Protein AF-A0A377XRU1-F1 (afdb_monomer)

Solvent-accessible surface area (backbone atoms only — not comparable to full-atom values): 6058 Å² total; per-residue (Å²): 130,75,81,72,39,65,58,54,27,29,24,68,75,90,71,64,63,69,61,19,54,52,42,33,75,70,53,93,74,24,60,25,24,34,46,62,46,53,54,96,89,41,62,27,15,37,59,73,43,39,66,50,32,49,55,10,18,58,76,57,74,43,86,55,47,76,38,72,55,58,70,71,58,50,56,57,55,72,73,46,54,71,70,56,49,30,52,50,60,70,74,60,56,73,77,42,73,61,20,33,67,87,80,67,52,105

Secondary structure (DSSP, 8-state):
--S--SEEEES-----HHHHHHHHHH-S--EEEEEEEEETTEEEEEEEE-HHHHHHHHHHT---EEEEPPHHHHHHHTTS-HHHHHHHHHH--SSSS-EETTT---

Sequence (106 aa):
MSIIKGQLISSQRYLNMSIVNERATRFKRFIVNVHPVVLRGVQYTILMDGHHNYAAAKLAGVEPDYRPVAKKLMKIIGGMSEREQEALFINNVTDSDYYYVETGEA

Radius of gyration: 14.04 Å; Cα contacts (8 Å, |Δi|>4): 168; chains: 1; bounding box: 35×25×35 Å

Mean predicted aligned error: 2.74 Å

InterPro domains:
  IPR036086 ParB/Sulfiredoxin superfamily [SSF110849] (7-63)

Structure (mmCIF, N/CA/C/O backbone):
data_AF-A0A377XRU1-F1
#
_entry.id   AF-A0A377XRU1-F1
#
loop_
_atom_site.group_PDB
_atom_site.id
_atom_site.type_symbol
_atom_site.label_atom_id
_atom_site.label_alt_id
_atom_site.label_comp_id
_atom_site.label_asym_id
_atom_site.label_entity_id
_atom_site.label_seq_id
_atom_site.pdbx_PDB_ins_code
_atom_site.Cartn_x
_atom_site.Cartn_y
_atom_site.Cartn_z
_atom_site.occupancy
_atom_site.B_iso_or_equiv
_atom_site.auth_seq_id
_atom_site.auth_comp_id
_atom_site.auth_asym_id
_atom_site.auth_atom_id
_atom_site.pdbx_PDB_model_num
ATOM 1 N N . MET A 1 1 ? 2.309 -11.897 15.060 1.00 51.78 1 MET A N 1
ATOM 2 C CA . MET A 1 1 ? 1.043 -11.337 14.534 1.00 51.78 1 MET A CA 1
ATOM 3 C C . MET A 1 1 ? 1.333 -10.743 13.170 1.00 51.78 1 MET A C 1
ATOM 5 O O . MET A 1 1 ? 2.299 -9.998 13.062 1.00 51.78 1 MET A O 1
ATOM 9 N N . SER A 1 2 ? 0.572 -11.126 12.143 1.00 75.31 2 SER A N 1
ATOM 10 C CA . SER A 1 2 ? 0.722 -10.557 10.797 1.00 75.31 2 SER A CA 1
ATOM 11 C C . SER A 1 2 ? 0.396 -9.060 10.821 1.00 75.31 2 SER A C 1
ATOM 13 O O . SER A 1 2 ? -0.565 -8.654 11.477 1.00 75.31 2 SER A O 1
ATOM 15 N N . ILE A 1 3 ? 1.205 -8.246 10.138 1.00 90.62 3 ILE A N 1
ATOM 16 C CA . ILE A 1 3 ? 0.932 -6.814 9.930 1.00 90.62 3 ILE A CA 1
ATOM 17 C C . ILE A 1 3 ? -0.255 -6.623 8.975 1.00 90.62 3 ILE A C 1
ATOM 19 O O . ILE A 1 3 ? -0.968 -5.631 9.091 1.00 90.62 3 ILE A O 1
ATOM 23 N N . ILE A 1 4 ? -0.486 -7.577 8.069 1.00 95.31 4 ILE A N 1
ATOM 24 C CA . ILE A 1 4 ? -1.646 -7.589 7.179 1.00 95.31 4 ILE A CA 1
ATOM 25 C C . ILE A 1 4 ? -2.858 -8.130 7.937 1.00 95.31 4 ILE A C 1
ATOM 27 O O . ILE A 1 4 ? -2.823 -9.238 8.480 1.00 95.31 4 ILE A O 1
ATOM 31 N N . LYS A 1 5 ? -3.934 -7.344 7.949 1.00 96.06 5 LYS A N 1
ATOM 32 C CA . LYS A 1 5 ? -5.259 -7.697 8.464 1.00 96.06 5 LYS A CA 1
ATOM 33 C C . LYS A 1 5 ? -6.317 -7.451 7.386 1.00 96.06 5 LYS A C 1
ATOM 35 O O . LYS A 1 5 ? -6.454 -6.328 6.910 1.00 96.06 5 LYS A O 1
ATOM 40 N N . GLY A 1 6 ? -7.093 -8.476 7.046 1.00 95.94 6 GLY A N 1
ATOM 41 C CA . GLY A 1 6 ? -8.081 -8.382 5.968 1.00 95.94 6 GLY A CA 1
ATOM 42 C C . GLY A 1 6 ? -7.444 -8.269 4.579 1.00 95.94 6 GLY A C 1
ATOM 43 O O . GLY A 1 6 ? -6.259 -8.556 4.408 1.00 95.94 6 GLY A O 1
ATOM 44 N N . GLN A 1 7 ? -8.246 -7.874 3.590 1.00 96.88 7 GLN A N 1
ATOM 45 C CA . GLN A 1 7 ? -7.803 -7.724 2.200 1.00 96.88 7 GLN A CA 1
ATOM 46 C C . GLN A 1 7 ? -6.912 -6.483 2.023 1.00 96.88 7 GLN A C 1
ATOM 48 O O . GLN A 1 7 ? -7.123 -5.461 2.684 1.00 96.88 7 GLN A O 1
ATOM 53 N N . LEU A 1 8 ? -5.927 -6.576 1.124 1.00 97.69 8 LEU A N 1
ATOM 54 C CA . LEU A 1 8 ? -5.033 -5.469 0.783 1.00 97.69 8 LEU A CA 1
ATOM 55 C C . LEU A 1 8 ? -5.713 -4.540 -0.230 1.00 97.69 8 LEU A C 1
ATOM 57 O O . LEU A 1 8 ? -6.109 -4.981 -1.310 1.00 97.69 8 LEU A O 1
ATOM 61 N N . ILE A 1 9 ? -5.820 -3.258 0.109 1.00 98.38 9 ILE A N 1
ATOM 62 C CA . ILE A 1 9 ? -6.448 -2.225 -0.723 1.00 98.38 9 ILE A CA 1
ATOM 63 C C . ILE A 1 9 ? -5.491 -1.059 -0.984 1.00 98.38 9 ILE A C 1
ATOM 65 O O . ILE A 1 9 ? -4.560 -0.819 -0.217 1.00 98.38 9 ILE A O 1
ATOM 69 N N . SER A 1 10 ? -5.709 -0.318 -2.064 1.00 98.19 10 SER A N 1
ATOM 70 C CA . SER A 1 10 ? -4.960 0.900 -2.394 1.00 98.19 10 SER A CA 1
ATOM 71 C C . SER A 1 10 ? -5.889 1.907 -3.055 1.00 98.19 10 SER A C 1
ATOM 73 O O . SER A 1 10 ? -6.864 1.514 -3.678 1.00 98.19 10 SER A O 1
ATOM 75 N N . SER A 1 11 ? -5.572 3.191 -2.929 1.00 98.00 11 SER A N 1
ATOM 76 C CA . SER A 1 11 ? -6.213 4.293 -3.661 1.00 98.00 11 SER A CA 1
ATOM 77 C C . SER A 1 11 ? -5.243 4.987 -4.628 1.00 98.00 11 SER A C 1
ATOM 79 O O . SER A 1 11 ? -5.497 6.099 -5.088 1.00 98.00 11 SER A O 1
ATOM 81 N N . GLN A 1 12 ? -4.093 4.352 -4.896 1.00 97.31 12 GLN A N 1
ATOM 82 C CA . GLN A 1 12 ? -3.123 4.764 -5.911 1.00 97.31 12 GLN A CA 1
ATOM 83 C C . GLN A 1 12 ? -3.017 3.690 -7.001 1.00 97.31 12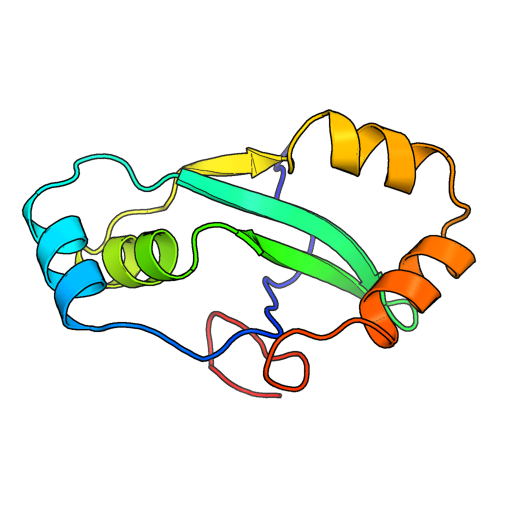 GLN A C 1
ATOM 85 O O . GLN A 1 12 ? -2.699 2.534 -6.695 1.00 97.31 12 GLN A O 1
ATOM 90 N N . ARG A 1 13 ? -3.230 4.067 -8.262 1.00 95.75 13 ARG A N 1
ATOM 91 C CA . ARG A 1 13 ? -3.090 3.220 -9.458 1.00 95.75 13 ARG A CA 1
ATOM 92 C C . ARG A 1 13 ? -1.870 3.568 -10.293 1.00 95.75 13 ARG A C 1
ATOM 94 O O . ARG A 1 13 ? -1.371 2.703 -11.011 1.00 95.75 13 ARG A O 1
ATOM 101 N N . TYR A 1 14 ? -1.377 4.801 -10.219 1.00 96.50 14 TYR A N 1
ATOM 102 C CA . TYR A 1 14 ? -0.234 5.207 -11.021 1.00 96.50 14 TYR A CA 1
ATOM 103 C C . TYR A 1 14 ? 1.013 4.361 -10.714 1.00 96.50 14 TYR A C 1
ATOM 105 O O . TYR A 1 14 ? 1.475 4.258 -9.571 1.00 96.50 14 TYR A O 1
ATOM 113 N N . LEU A 1 15 ? 1.602 3.806 -11.776 1.00 97.44 15 LEU A N 1
ATOM 114 C CA . LEU A 1 15 ? 2.855 3.061 -11.760 1.00 97.44 15 LEU A CA 1
ATOM 115 C C . LEU A 1 15 ? 3.747 3.529 -12.912 1.00 97.44 15 LEU A C 1
ATOM 117 O O . LEU A 1 15 ? 3.334 3.556 -14.068 1.00 97.44 15 LEU A O 1
ATOM 121 N N . ASN A 1 16 ? 5.009 3.839 -12.608 1.00 98.12 16 ASN A N 1
ATOM 122 C CA . ASN A 1 16 ? 6.022 4.023 -13.635 1.00 98.12 16 ASN A CA 1
ATOM 123 C C . ASN A 1 16 ? 6.642 2.655 -13.931 1.00 98.12 16 ASN A C 1
ATOM 125 O O . ASN A 1 16 ? 7.446 2.144 -13.145 1.00 98.12 16 ASN A O 1
ATOM 129 N N . MET A 1 17 ? 6.271 2.073 -15.069 1.00 97.94 17 MET A N 1
ATOM 130 C CA . MET A 1 17 ? 6.695 0.719 -15.420 1.00 97.94 17 MET A CA 1
ATOM 131 C C . MET A 1 17 ? 8.200 0.588 -15.662 1.00 97.94 17 MET A C 1
ATOM 133 O O . MET A 1 17 ? 8.749 -0.484 -15.429 1.00 97.94 17 MET A O 1
ATOM 137 N N . SER A 1 18 ? 8.900 1.667 -16.031 1.00 98.19 18 SER A N 1
ATOM 138 C CA . SER A 1 18 ? 10.365 1.641 -16.126 1.00 98.19 18 SER A CA 1
ATOM 139 C C . SER A 1 18 ? 11.004 1.382 -14.759 1.00 98.19 18 SER A C 1
ATOM 141 O O . SER A 1 18 ? 11.878 0.528 -14.642 1.00 98.19 18 SER A O 1
ATOM 143 N N . ILE A 1 19 ? 10.532 2.072 -13.712 1.00 98.19 19 ILE A N 1
ATOM 144 C CA . ILE A 1 19 ? 11.019 1.885 -12.334 1.00 98.19 19 ILE A CA 1
ATOM 145 C C . ILE A 1 19 ? 10.660 0.485 -11.829 1.00 98.19 19 ILE A C 1
ATOM 147 O O . ILE A 1 19 ? 11.476 -0.180 -11.198 1.00 98.19 19 ILE A O 1
ATOM 151 N N . VAL A 1 20 ? 9.437 0.031 -12.104 1.00 98.50 20 VAL A N 1
ATOM 152 C CA . VAL A 1 20 ? 8.960 -1.295 -11.694 1.00 98.50 20 VAL A CA 1
ATOM 153 C C . VAL A 1 20 ? 9.831 -2.402 -12.301 1.00 98.50 20 VAL A C 1
ATOM 155 O O . VAL A 1 20 ? 10.338 -3.246 -11.563 1.00 98.50 20 VAL A O 1
ATOM 158 N N . ASN A 1 21 ? 10.073 -2.360 -13.614 1.00 98.38 21 ASN A N 1
ATOM 159 C CA . ASN A 1 21 ? 10.895 -3.349 -14.316 1.00 98.38 21 ASN A CA 1
ATOM 160 C C . ASN A 1 21 ? 12.357 -3.330 -13.841 1.00 98.38 21 ASN A C 1
ATOM 162 O O . ASN A 1 21 ? 12.968 -4.381 -13.633 1.00 98.38 21 ASN A O 1
ATOM 166 N N . GLU A 1 22 ? 12.922 -2.140 -13.614 1.00 98.06 22 GLU A N 1
ATOM 167 C CA . GLU A 1 22 ? 14.271 -2.005 -13.061 1.00 98.06 22 GLU A CA 1
ATOM 168 C C . GLU A 1 22 ? 14.373 -2.648 -11.668 1.00 98.06 22 GLU A C 1
ATOM 170 O O . GLU A 1 22 ? 15.307 -3.397 -11.381 1.00 98.06 22 GLU A O 1
ATOM 175 N N . ARG A 1 23 ? 13.401 -2.399 -10.787 1.00 98.12 23 ARG A N 1
ATOM 176 C CA . ARG A 1 23 ? 13.413 -2.963 -9.433 1.00 98.12 23 ARG A CA 1
ATOM 177 C C . ARG A 1 23 ? 13.202 -4.471 -9.439 1.00 98.12 23 ARG A C 1
ATOM 179 O O . ARG A 1 23 ? 13.907 -5.159 -8.708 1.00 98.12 23 ARG A O 1
ATOM 186 N N . ALA A 1 24 ? 12.293 -4.982 -10.269 1.00 97.94 24 ALA A N 1
ATOM 187 C CA . ALA A 1 24 ? 12.007 -6.414 -10.372 1.00 97.94 24 ALA A CA 1
ATOM 188 C C . ALA A 1 24 ? 13.252 -7.226 -10.765 1.00 97.94 24 ALA A C 1
ATOM 190 O O . ALA A 1 24 ? 13.437 -8.345 -10.300 1.00 97.94 24 ALA A O 1
ATOM 191 N N . THR A 1 25 ? 14.132 -6.644 -11.585 1.00 96.94 25 THR A N 1
ATOM 192 C CA . THR A 1 25 ? 15.369 -7.296 -12.040 1.00 96.94 25 THR A CA 1
ATOM 193 C C . THR A 1 25 ? 16.541 -7.120 -11.074 1.00 96.94 25 THR A C 1
ATOM 195 O O . THR A 1 25 ? 17.386 -8.007 -10.964 1.00 96.94 25 THR A O 1
ATOM 198 N N . ARG A 1 26 ? 16.627 -5.982 -10.373 1.00 96.44 26 ARG A N 1
ATOM 199 C CA . ARG A 1 26 ? 17.797 -5.637 -9.547 1.00 96.44 26 ARG A CA 1
ATOM 200 C C . ARG A 1 26 ? 17.637 -5.959 -8.066 1.00 96.44 26 ARG A C 1
ATOM 202 O O . ARG A 1 26 ? 18.637 -6.199 -7.387 1.00 96.44 26 ARG A O 1
ATOM 209 N N . PHE A 1 27 ? 16.426 -5.865 -7.522 1.00 96.44 27 PHE A N 1
ATOM 210 C CA . PHE A 1 27 ? 16.213 -5.930 -6.078 1.00 96.44 27 PHE A CA 1
ATOM 211 C C . PHE A 1 27 ? 15.951 -7.365 -5.628 1.00 96.44 27 PHE A C 1
ATOM 213 O O . PHE A 1 27 ? 15.287 -8.141 -6.301 1.00 96.44 27 PHE A O 1
ATOM 220 N N . LYS A 1 28 ? 16.466 -7.706 -4.444 1.00 93.81 28 LYS A N 1
ATOM 221 C CA . LYS A 1 28 ? 16.215 -9.001 -3.785 1.00 93.81 28 LYS A CA 1
ATOM 222 C C . LYS A 1 28 ? 15.128 -8.929 -2.712 1.00 93.81 28 LYS A C 1
ATOM 224 O O . LYS A 1 28 ? 14.699 -9.958 -2.209 1.00 93.81 28 LYS A O 1
ATOM 229 N N . ARG A 1 29 ? 14.755 -7.715 -2.296 1.00 96.50 29 ARG A N 1
ATOM 230 C CA . ARG A 1 29 ? 13.764 -7.442 -1.250 1.00 96.50 29 ARG A CA 1
ATOM 231 C C . ARG A 1 29 ? 12.929 -6.239 -1.656 1.00 96.50 29 ARG A C 1
ATOM 233 O O . ARG A 1 29 ? 13.480 -5.234 -2.107 1.00 96.50 29 ARG A O 1
ATOM 240 N N . PHE A 1 30 ? 11.624 -6.332 -1.441 1.00 98.12 30 PHE A N 1
ATOM 241 C CA . PHE A 1 30 ? 10.651 -5.322 -1.842 1.00 98.12 30 PHE A CA 1
ATOM 242 C C . PHE A 1 30 ? 9.901 -4.840 -0.611 1.00 98.12 30 PHE A C 1
ATOM 244 O O . PHE A 1 30 ? 8.974 -5.490 -0.144 1.00 98.12 30 PHE A O 1
ATOM 251 N N . ILE A 1 31 ? 10.334 -3.716 -0.047 1.00 97.50 31 ILE A N 1
ATOM 252 C CA . ILE A 1 31 ? 9.705 -3.169 1.157 1.00 97.50 31 ILE A CA 1
ATOM 253 C C . ILE A 1 31 ? 8.448 -2.406 0.754 1.00 97.50 31 ILE A C 1
ATOM 255 O O . ILE A 1 31 ? 8.514 -1.525 -0.110 1.00 97.50 31 ILE A O 1
ATOM 259 N N . VAL A 1 32 ? 7.338 -2.739 1.408 1.00 97.88 32 VAL A N 1
ATOM 260 C CA . VAL A 1 32 ? 6.026 -2.122 1.204 1.00 97.88 32 VAL A CA 1
ATOM 261 C C . VAL A 1 32 ? 5.478 -1.710 2.563 1.00 97.88 32 VAL A C 1
ATOM 263 O O . VAL A 1 32 ? 5.451 -2.518 3.495 1.00 97.88 32 VAL A O 1
ATOM 266 N N . ASN A 1 33 ? 5.051 -0.456 2.693 1.00 97.88 33 ASN A N 1
ATOM 267 C CA . ASN A 1 33 ? 4.504 0.035 3.949 1.00 97.88 33 ASN A CA 1
ATOM 268 C C . ASN A 1 33 ? 2.984 -0.053 3.915 1.00 97.88 33 ASN A C 1
ATOM 270 O O . ASN A 1 33 ? 2.339 0.361 2.953 1.00 97.88 33 ASN A O 1
ATOM 274 N N . VAL A 1 34 ? 2.414 -0.558 4.997 1.00 98.00 34 VAL A N 1
ATOM 275 C CA . VAL A 1 34 ? 0.991 -0.859 5.089 1.00 98.00 34 VAL A CA 1
ATOM 276 C C . VAL A 1 34 ? 0.408 -0.399 6.417 1.00 98.00 34 VAL A C 1
ATOM 278 O O . VAL A 1 34 ? 1.123 -0.233 7.415 1.00 98.00 34 VAL A O 1
ATOM 281 N N . HIS A 1 35 ? -0.905 -0.196 6.432 1.00 96.94 35 HIS A N 1
ATOM 282 C CA . HIS A 1 35 ? -1.637 0.171 7.634 1.00 96.94 35 HIS A CA 1
ATOM 283 C C . HIS A 1 35 ? -2.999 -0.538 7.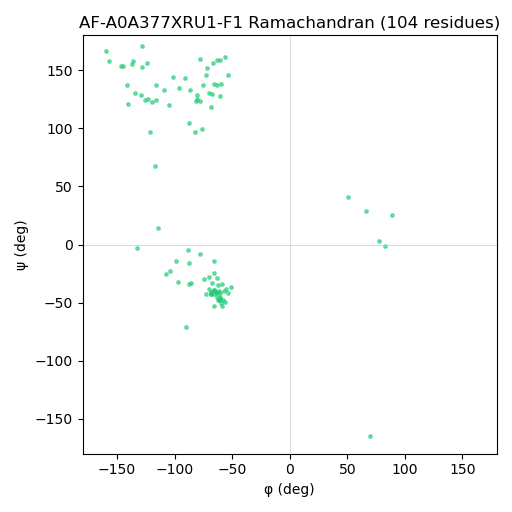706 1.00 96.94 35 HIS A C 1
ATOM 285 O O . HIS A 1 35 ? -3.815 -0.366 6.800 1.00 96.94 35 HIS A O 1
ATOM 291 N N . PRO A 1 36 ? -3.266 -1.336 8.757 1.00 96.75 36 PRO A N 1
ATOM 292 C CA . PRO A 1 36 ? -4.591 -1.897 9.005 1.00 96.75 36 PRO A CA 1
ATOM 293 C C . PRO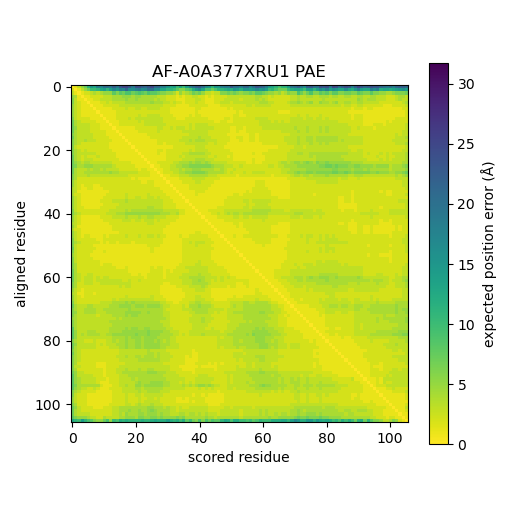 A 1 36 ? -5.615 -0.815 9.334 1.00 96.75 36 PRO A C 1
ATOM 295 O O . PRO A 1 36 ? -5.331 0.060 10.144 1.00 96.75 36 PRO A O 1
ATOM 298 N N . VAL A 1 37 ? -6.818 -0.923 8.778 1.00 96.25 37 VAL A N 1
ATOM 299 C CA . VAL A 1 37 ? -7.915 0.027 9.003 1.00 96.25 37 VAL A CA 1
ATOM 300 C C . VAL A 1 37 ? -9.263 -0.694 8.978 1.00 96.25 37 VAL A C 1
ATOM 302 O O . VAL A 1 37 ? -9.404 -1.727 8.322 1.00 96.25 37 VAL A O 1
ATOM 305 N N . VAL A 1 38 ? -10.260 -0.149 9.670 1.00 96.94 38 VAL A N 1
ATOM 306 C CA . VAL A 1 38 ? -11.661 -0.552 9.508 1.00 96.94 38 VAL A CA 1
ATOM 307 C C . VAL A 1 38 ? -12.378 0.533 8.713 1.00 96.94 38 VAL A C 1
ATOM 309 O O . VAL A 1 38 ? -12.406 1.684 9.135 1.00 96.94 38 VAL A O 1
ATOM 312 N N . LEU A 1 39 ? -12.932 0.170 7.555 1.00 96.50 39 LEU A N 1
ATOM 313 C CA . LEU A 1 39 ? -13.712 1.064 6.699 1.00 96.50 39 LEU A CA 1
ATOM 314 C C . LEU A 1 39 ? -15.116 0.489 6.548 1.00 96.50 39 LEU A C 1
ATOM 316 O O . LEU A 1 39 ? -15.283 -0.649 6.110 1.00 96.50 39 LEU A O 1
ATOM 320 N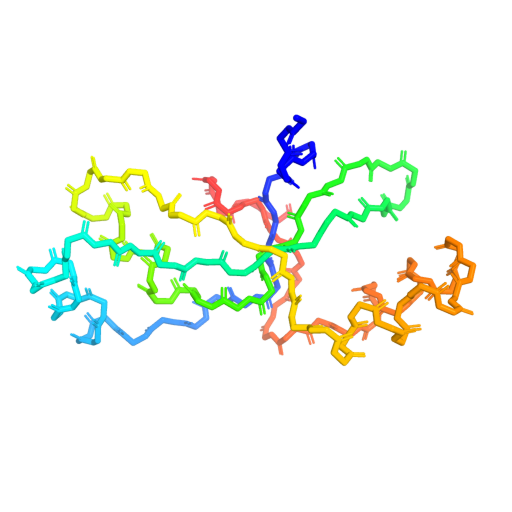 N . ARG A 1 40 ? -16.127 1.270 6.920 1.00 95.31 40 ARG A N 1
ATOM 321 C CA . ARG A 1 40 ? -17.550 0.913 6.920 1.00 95.31 40 ARG A CA 1
ATOM 322 C C . ARG A 1 40 ? -17.819 -0.413 7.638 1.00 95.31 40 ARG A C 1
ATOM 324 O O . ARG A 1 40 ? -18.590 -1.243 7.167 1.00 95.31 40 ARG A O 1
ATOM 331 N N . GLY A 1 41 ? -17.139 -0.624 8.767 1.00 95.88 41 GLY A N 1
ATOM 332 C CA . GLY A 1 41 ? -17.236 -1.845 9.574 1.00 95.88 41 GLY A CA 1
ATOM 333 C C . GLY A 1 41 ? -16.470 -3.060 9.033 1.00 95.88 41 GLY A C 1
ATOM 334 O O . GLY A 1 41 ? -16.536 -4.125 9.641 1.00 95.88 41 GLY A O 1
ATOM 335 N N . VAL A 1 42 ? -15.724 -2.928 7.931 1.00 96.94 42 VAL A N 1
ATOM 336 C CA . VAL A 1 42 ? -14.945 -4.024 7.336 1.00 96.94 42 VAL A CA 1
ATOM 337 C C . VAL A 1 42 ? -13.446 -3.800 7.541 1.00 96.94 42 VAL A C 1
ATOM 339 O O . VAL A 1 42 ? -12.929 -2.708 7.312 1.00 96.94 42 VAL A O 1
ATOM 342 N N . GLN A 1 43 ? -12.737 -4.843 7.981 1.00 97.56 43 GLN A N 1
ATOM 343 C CA . GLN A 1 43 ? -11.287 -4.812 8.187 1.00 97.56 43 GLN A CA 1
ATOM 344 C C . GLN A 1 43 ? -10.538 -4.947 6.856 1.00 97.56 43 GLN A C 1
ATOM 346 O O . GLN A 1 43 ? -10.647 -5.964 6.169 1.00 97.56 43 GLN A O 1
ATOM 351 N 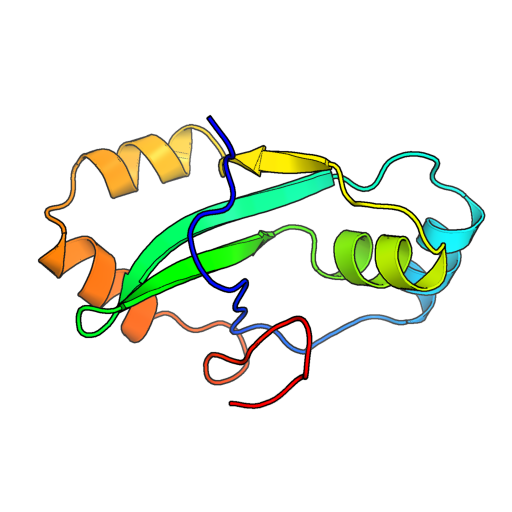N . TYR A 1 44 ? -9.682 -3.969 6.575 1.00 97.94 44 TYR A N 1
ATOM 352 C CA . TYR A 1 44 ? -8.755 -3.954 5.447 1.00 97.94 44 TYR A CA 1
ATOM 353 C C . TYR A 1 44 ? -7.331 -3.647 5.901 1.00 97.94 44 TYR A C 1
ATOM 355 O O . TYR A 1 44 ? -7.084 -3.247 7.043 1.00 97.94 44 TYR A O 1
ATOM 363 N N . THR A 1 45 ? -6.386 -3.791 4.980 1.00 98.12 45 THR A N 1
ATOM 364 C CA . THR A 1 45 ? -5.052 -3.210 5.094 1.00 98.12 45 THR A CA 1
ATOM 365 C C . THR A 1 45 ? -4.798 -2.325 3.890 1.00 98.12 45 THR A C 1
ATOM 367 O O . THR A 1 45 ? -4.917 -2.785 2.762 1.00 98.12 45 THR A O 1
ATOM 370 N N . ILE A 1 46 ? -4.437 -1.064 4.112 1.00 98.00 46 ILE A N 1
ATOM 371 C CA . ILE A 1 46 ? -4.098 -0.143 3.028 1.00 98.00 46 ILE A CA 1
ATOM 372 C C . ILE A 1 46 ? -2.614 -0.294 2.685 1.00 98.00 46 ILE A C 1
ATOM 374 O O . ILE A 1 46 ? -1.763 -0.279 3.580 1.00 98.00 46 ILE A O 1
ATOM 378 N N . LEU A 1 47 ? -2.301 -0.397 1.393 1.00 98.00 47 LEU A N 1
ATOM 379 C CA . LEU A 1 47 ? -0.964 -0.203 0.844 1.00 98.00 47 LEU A CA 1
ATOM 380 C C . LEU A 1 47 ? -0.671 1.299 0.804 1.00 98.00 47 LEU A C 1
ATOM 382 O O . LEU A 1 47 ? -1.132 2.023 -0.074 1.00 98.00 47 LEU A O 1
ATOM 386 N N . MET A 1 48 ? 0.072 1.759 1.806 1.00 96.62 48 MET A N 1
ATOM 387 C CA . MET A 1 48 ? 0.286 3.180 2.076 1.00 96.62 48 MET A CA 1
ATOM 388 C C . MET A 1 48 ? 1.468 3.755 1.299 1.00 96.62 48 MET A C 1
ATOM 390 O O . MET A 1 48 ? 1.452 4.930 0.952 1.00 96.62 48 MET A O 1
ATOM 394 N N . ASP A 1 49 ? 2.510 2.954 1.070 1.00 96.50 49 ASP A N 1
ATOM 395 C CA . ASP A 1 49 ? 3.701 3.365 0.323 1.00 96.50 49 ASP A CA 1
ATOM 396 C C . ASP A 1 49 ? 4.428 2.139 -0.256 1.00 96.50 49 ASP A C 1
ATOM 398 O O . ASP A 1 49 ? 4.307 1.018 0.248 1.00 96.50 49 ASP A O 1
ATOM 402 N N . GLY A 1 50 ? 5.229 2.357 -1.296 1.00 97.12 50 GLY A N 1
ATOM 403 C CA . GLY A 1 50 ? 5.982 1.312 -1.980 1.00 97.12 50 GLY A CA 1
ATOM 404 C C . GLY A 1 50 ? 5.225 0.637 -3.125 1.00 97.12 50 GLY A C 1
ATOM 405 O O . GLY A 1 50 ? 5.570 -0.488 -3.474 1.00 97.12 50 GLY A O 1
ATOM 406 N N . HIS A 1 51 ? 4.244 1.290 -3.758 1.00 98.06 51 HIS A N 1
ATOM 407 C CA . HIS A 1 51 ? 3.449 0.713 -4.859 1.00 98.06 51 HIS A CA 1
ATOM 408 C C . HIS A 1 51 ? 4.303 0.156 -6.007 1.00 98.06 51 HIS A C 1
ATOM 410 O O . HIS A 1 51 ? 4.052 -0.954 -6.471 1.00 98.06 51 HIS A O 1
ATOM 416 N N . HIS A 1 52 ? 5.375 0.851 -6.421 1.00 98.31 52 HIS A N 1
ATOM 417 C CA . HIS A 1 52 ? 6.296 0.303 -7.432 1.00 98.31 52 HIS A CA 1
ATOM 418 C C . HIS A 1 52 ? 7.083 -0.909 -6.922 1.00 98.31 52 HIS A C 1
ATOM 420 O O . HIS A 1 52 ? 7.385 -1.796 -7.711 1.00 98.31 52 HIS A O 1
ATOM 426 N N . ASN A 1 53 ? 7.418 -0.967 -5.625 1.00 98.19 53 ASN A N 1
ATOM 427 C CA . ASN A 1 53 ? 8.057 -2.151 -5.036 1.00 98.19 53 ASN A CA 1
ATOM 428 C C . ASN A 1 53 ? 7.091 -3.329 -5.003 1.00 98.19 53 ASN A C 1
ATOM 430 O O . ASN A 1 53 ? 7.501 -4.433 -5.325 1.00 98.19 53 ASN A O 1
ATOM 434 N N . TYR A 1 54 ? 5.833 -3.095 -4.638 1.00 98.00 54 TYR A N 1
ATOM 435 C CA . TYR A 1 54 ? 4.809 -4.130 -4.633 1.00 98.00 54 TYR A CA 1
ATOM 436 C C . TYR A 1 54 ? 4.586 -4.694 -6.045 1.00 98.00 54 TYR A C 1
ATOM 438 O O . TYR A 1 54 ? 4.645 -5.905 -6.245 1.00 98.00 54 TYR A O 1
ATOM 446 N N . ALA A 1 55 ? 4.431 -3.821 -7.047 1.00 97.81 55 ALA A N 1
ATOM 447 C CA . ALA A 1 55 ? 4.315 -4.237 -8.444 1.00 97.81 55 ALA A CA 1
ATOM 448 C C . ALA A 1 55 ? 5.562 -5.003 -8.925 1.00 97.81 55 ALA A C 1
ATOM 450 O O . ALA A 1 55 ? 5.443 -6.029 -9.591 1.00 97.81 55 ALA A O 1
ATOM 451 N N . ALA A 1 56 ? 6.761 -4.546 -8.550 1.00 98.38 56 ALA A N 1
ATOM 452 C CA . ALA A 1 56 ? 8.010 -5.224 -8.884 1.00 98.38 56 ALA A CA 1
ATOM 453 C C . ALA A 1 56 ? 8.142 -6.599 -8.205 1.00 98.38 56 ALA A C 1
ATOM 455 O O . ALA A 1 56 ? 8.597 -7.542 -8.845 1.00 98.38 56 ALA A O 1
ATOM 456 N N . ALA A 1 57 ? 7.709 -6.726 -6.947 1.00 97.81 57 ALA A N 1
ATOM 457 C CA . ALA A 1 57 ? 7.684 -7.986 -6.207 1.00 97.81 57 ALA A CA 1
ATOM 458 C C . ALA A 1 57 ? 6.790 -9.014 -6.911 1.00 97.81 57 ALA A C 1
ATOM 460 O O . ALA A 1 57 ? 7.227 -10.133 -7.178 1.00 97.81 57 ALA A O 1
ATOM 461 N N . LYS A 1 58 ? 5.583 -8.589 -7.319 1.00 96.44 58 LYS A N 1
ATOM 462 C CA . LYS A 1 58 ? 4.671 -9.415 -8.119 1.00 96.44 58 LYS A CA 1
ATOM 463 C C . LYS A 1 58 ? 5.294 -9.870 -9.434 1.00 96.44 58 LYS A C 1
ATOM 465 O O . LYS A 1 58 ? 5.236 -11.054 -9.743 1.00 96.44 58 LYS A O 1
ATOM 470 N N . LEU A 1 59 ? 5.916 -8.962 -10.190 1.00 97.12 59 LEU A N 1
ATOM 471 C CA . LEU A 1 59 ? 6.589 -9.323 -11.444 1.00 97.12 59 LEU A CA 1
ATOM 472 C C . LEU A 1 59 ? 7.755 -10.294 -11.233 1.00 97.12 59 LEU A C 1
ATOM 474 O O . LEU A 1 59 ? 7.982 -11.161 -12.071 1.00 97.12 59 LEU A O 1
ATOM 478 N N . ALA A 1 60 ? 8.483 -10.163 -10.124 1.00 96.81 60 ALA A N 1
ATOM 479 C CA . ALA A 1 60 ? 9.575 -11.062 -9.764 1.00 96.81 60 ALA A CA 1
ATOM 480 C C . ALA A 1 60 ? 9.096 -12.404 -9.173 1.00 96.81 60 ALA A C 1
ATOM 482 O O . ALA A 1 60 ? 9.922 -13.289 -8.953 1.00 96.81 60 ALA A O 1
ATOM 483 N N . GLY A 1 61 ? 7.796 -12.566 -8.892 1.00 96.06 61 GLY A N 1
ATOM 484 C CA . GLY A 1 61 ? 7.252 -13.746 -8.213 1.00 96.06 61 GLY A CA 1
ATOM 485 C C . GLY A 1 61 ? 7.726 -13.886 -6.762 1.00 96.06 61 GLY A C 1
ATOM 486 O O . GLY A 1 61 ? 7.864 -15.002 -6.265 1.00 96.06 61 GLY A O 1
ATOM 487 N N . VAL A 1 62 ? 8.026 -12.767 -6.095 1.00 95.81 62 VAL A N 1
ATOM 488 C CA . VAL A 1 62 ? 8.556 -12.721 -4.725 1.00 95.81 62 VAL A CA 1
ATOM 489 C C . VAL A 1 62 ? 7.560 -12.021 -3.807 1.00 95.81 62 VAL A C 1
ATOM 491 O O . VAL A 1 62 ? 7.020 -10.972 -4.149 1.00 95.81 62 VAL A O 1
ATOM 494 N N . GLU A 1 63 ? 7.364 -12.566 -2.609 1.00 94.62 63 GLU A N 1
ATOM 495 C CA . GLU A 1 63 ? 6.565 -11.914 -1.570 1.00 94.62 63 GLU A CA 1
ATOM 496 C C . GLU A 1 63 ? 7.253 -10.633 -1.057 1.00 94.62 63 GLU A C 1
ATOM 498 O O . GLU A 1 63 ? 8.438 -10.668 -0.698 1.00 94.62 63 GLU A O 1
ATOM 503 N N . PRO A 1 64 ? 6.549 -9.489 -0.996 1.00 96.81 64 PRO A N 1
ATOM 504 C CA . PRO A 1 64 ? 7.110 -8.263 -0.449 1.00 96.81 64 PRO A CA 1
ATOM 505 C C . PRO A 1 64 ? 7.270 -8.322 1.079 1.00 96.81 64 PRO A C 1
ATOM 507 O O . PRO A 1 64 ? 6.511 -8.957 1.810 1.00 96.81 64 PRO A O 1
ATOM 510 N N . ASP A 1 65 ? 8.244 -7.569 1.586 1.00 97.00 65 ASP A N 1
ATOM 511 C CA . ASP A 1 65 ? 8.446 -7.355 3.015 1.00 97.00 65 ASP A CA 1
ATOM 512 C C . ASP A 1 65 ? 7.509 -6.246 3.513 1.00 97.00 65 ASP A C 1
ATOM 514 O O . ASP A 1 65 ? 7.825 -5.051 3.428 1.00 97.00 65 ASP A O 1
ATOM 518 N N . TYR A 1 66 ? 6.368 -6.639 4.075 1.00 97.56 66 TYR A N 1
ATOM 519 C CA . TYR A 1 66 ? 5.420 -5.696 4.663 1.00 97.56 66 TYR A CA 1
ATOM 520 C C . TYR A 1 66 ? 5.946 -5.076 5.959 1.00 97.56 66 TYR A C 1
ATOM 522 O O . TYR A 1 66 ? 6.378 -5.765 6.887 1.00 97.56 66 TYR A O 1
ATOM 530 N N . ARG A 1 67 ? 5.867 -3.748 6.045 1.00 97.06 67 ARG A N 1
ATOM 531 C CA . ARG A 1 67 ? 6.276 -2.958 7.211 1.00 97.06 67 ARG A CA 1
ATOM 532 C C . ARG A 1 67 ? 5.164 -2.011 7.643 1.00 97.06 67 ARG A C 1
ATOM 534 O O . ARG A 1 67 ? 4.361 -1.596 6.810 1.00 97.06 67 ARG A O 1
ATOM 541 N N . PRO A 1 68 ? 5.103 -1.630 8.928 1.00 96.38 68 PRO A N 1
ATOM 542 C CA . PRO A 1 68 ? 4.181 -0.584 9.329 1.00 96.38 68 PRO A CA 1
ATOM 543 C C . PRO A 1 68 ? 4.606 0.749 8.702 1.00 96.38 68 PRO A C 1
ATOM 545 O O . PRO A 1 68 ? 5.782 0.966 8.393 1.00 96.38 68 PRO A O 1
ATOM 548 N N . VAL A 1 69 ? 3.651 1.664 8.559 1.00 95.19 69 VAL A N 1
ATOM 549 C CA . VAL A 1 69 ? 3.940 3.049 8.171 1.00 95.19 69 VAL A CA 1
ATOM 550 C C . VAL A 1 69 ? 4.931 3.734 9.119 1.00 95.19 69 VAL A C 1
ATOM 552 O O . VAL A 1 69 ? 5.156 3.310 10.254 1.00 95.19 69 VAL A O 1
ATOM 555 N N . ALA A 1 70 ? 5.537 4.830 8.655 1.00 93.56 70 ALA A N 1
ATOM 556 C CA . ALA A 1 70 ? 6.531 5.576 9.420 1.00 93.56 70 ALA A CA 1
ATOM 557 C C . ALA A 1 70 ? 6.020 5.981 10.818 1.00 93.56 70 ALA A C 1
ATOM 559 O O . ALA A 1 70 ? 4.857 6.347 10.996 1.00 93.56 70 ALA A O 1
ATOM 560 N N . LYS A 1 71 ? 6.925 6.008 11.809 1.00 93.94 71 LYS A N 1
ATOM 561 C CA . LYS A 1 71 ? 6.606 6.319 13.220 1.00 93.94 71 LYS A CA 1
ATOM 562 C C . LYS A 1 71 ? 5.807 7.611 13.404 1.00 93.94 71 LYS A C 1
ATOM 564 O O . LYS A 1 71 ? 4.930 7.665 14.259 1.00 93.94 71 LYS A O 1
ATOM 569 N N . LYS A 1 72 ? 6.093 8.640 12.596 1.00 94.31 72 LYS A N 1
ATOM 570 C CA . LYS A 1 72 ? 5.359 9.912 12.620 1.00 94.31 72 LYS A CA 1
ATOM 571 C C . LYS A 1 72 ? 3.877 9.711 12.291 1.00 94.31 72 LYS A C 1
ATOM 573 O O . LYS A 1 72 ? 3.034 10.213 13.023 1.00 94.31 72 LYS A O 1
ATOM 578 N N . LEU A 1 73 ? 3.574 8.957 11.234 1.00 92.81 73 LEU A N 1
ATOM 579 C CA . LEU A 1 73 ? 2.199 8.677 10.827 1.00 92.81 73 LEU A CA 1
ATOM 580 C C . LEU A 1 73 ? 1.493 7.779 11.849 1.00 92.81 73 LEU A C 1
ATOM 582 O O . LEU A 1 73 ? 0.380 8.091 12.252 1.00 92.81 73 LEU A O 1
ATOM 586 N N . MET A 1 74 ? 2.174 6.747 12.362 1.00 93.38 74 MET A N 1
ATOM 587 C CA . MET A 1 74 ? 1.625 5.918 13.445 1.00 93.38 74 MET A CA 1
ATOM 588 C C . MET A 1 74 ? 1.256 6.742 14.684 1.00 93.38 74 MET A C 1
ATOM 590 O O . MET A 1 74 ? 0.219 6.494 15.284 1.00 93.38 74 MET A O 1
ATOM 594 N N . LYS A 1 75 ? 2.075 7.735 15.062 1.00 95.38 75 LYS A N 1
ATOM 595 C CA . LYS A 1 75 ? 1.782 8.619 16.200 1.00 95.38 75 LYS A CA 1
ATOM 596 C C . LYS A 1 75 ? 0.541 9.483 15.961 1.00 95.38 75 LYS A C 1
ATOM 598 O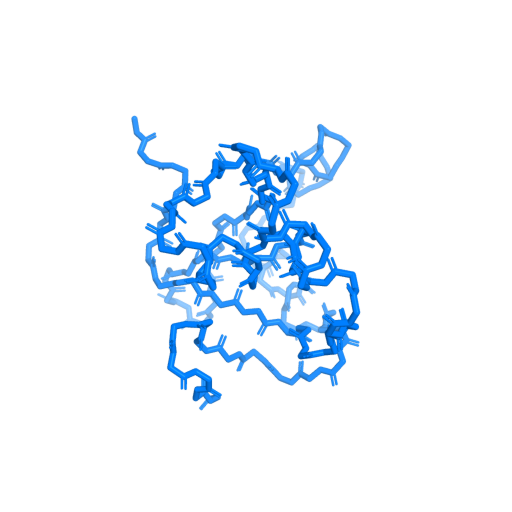 O . LYS A 1 75 ? -0.223 9.691 16.893 1.00 95.38 75 LYS A O 1
ATOM 603 N N . ILE A 1 76 ? 0.362 9.991 14.740 1.00 94.25 76 ILE A N 1
ATOM 604 C CA . ILE A 1 76 ? -0.805 10.803 14.368 1.00 94.25 76 ILE A CA 1
ATOM 605 C C . ILE A 1 76 ? -2.073 9.948 14.433 1.00 94.25 76 ILE A C 1
ATOM 607 O O . ILE A 1 76 ? -3.008 10.303 15.141 1.00 94.25 76 ILE A O 1
ATOM 611 N N . ILE A 1 77 ? -2.066 8.794 13.762 1.00 94.81 77 ILE A N 1
ATOM 612 C CA . ILE A 1 77 ? -3.205 7.868 13.719 1.00 94.81 77 ILE A CA 1
ATOM 613 C C . ILE A 1 77 ? -3.525 7.325 15.116 1.00 94.81 77 ILE A C 1
ATOM 615 O O . ILE A 1 77 ? -4.682 7.266 15.506 1.00 94.81 77 ILE A O 1
ATOM 619 N N . GLY A 1 78 ? -2.507 6.972 15.905 1.00 93.81 78 GLY A N 1
ATOM 620 C CA . GLY A 1 78 ? -2.691 6.447 17.259 1.00 93.81 78 GLY A CA 1
ATOM 621 C C . GLY A 1 78 ? -3.295 7.448 18.250 1.00 93.81 78 GLY A C 1
ATOM 622 O O . GLY A 1 78 ? -3.720 7.039 19.324 1.00 93.81 78 GLY A O 1
ATOM 623 N N . GLY A 1 79 ? -3.332 8.741 17.908 1.00 95.81 79 GLY A N 1
ATOM 624 C CA . GLY A 1 79 ? -4.049 9.767 18.669 1.00 95.81 79 GLY A CA 1
ATOM 625 C C . GLY A 1 79 ? -5.515 9.951 18.259 1.00 95.81 79 GLY A C 1
ATOM 626 O O . GLY A 1 79 ? -6.202 10.749 18.887 1.00 95.81 79 GLY A O 1
ATOM 627 N N . MET A 1 80 ? -5.981 9.252 17.220 1.00 97.06 80 MET A N 1
ATOM 628 C CA . MET A 1 80 ? -7.335 9.350 16.668 1.00 97.06 80 MET A CA 1
ATOM 629 C C . MET A 1 80 ? -8.204 8.177 17.132 1.00 97.06 80 MET A C 1
ATOM 631 O O . MET A 1 80 ? -7.742 7.034 17.199 1.00 97.06 80 MET A O 1
ATOM 635 N N . SER A 1 81 ? -9.486 8.439 17.374 1.00 96.38 81 SER A N 1
ATOM 636 C CA . SER A 1 81 ? -10.513 7.401 17.507 1.00 96.38 81 SER A CA 1
ATOM 637 C C . SER A 1 8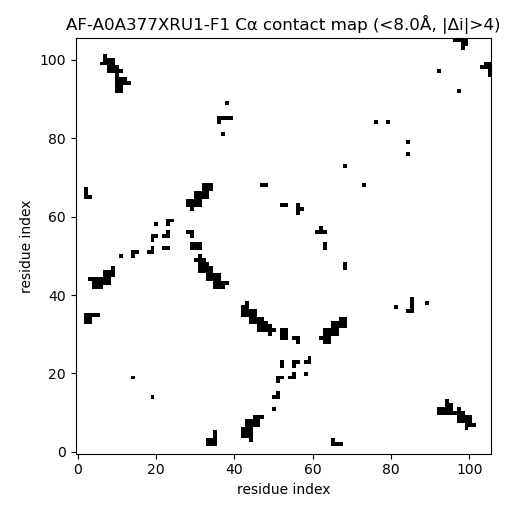1 ? -10.692 6.619 16.201 1.00 96.38 81 SER A C 1
ATOM 639 O O . SER A 1 81 ? -10.379 7.117 15.121 1.00 96.38 81 SER A O 1
ATOM 641 N N . GLU A 1 82 ? -11.251 5.406 16.265 1.00 94.06 82 GLU A N 1
ATOM 642 C CA . GLU A 1 82 ? -11.505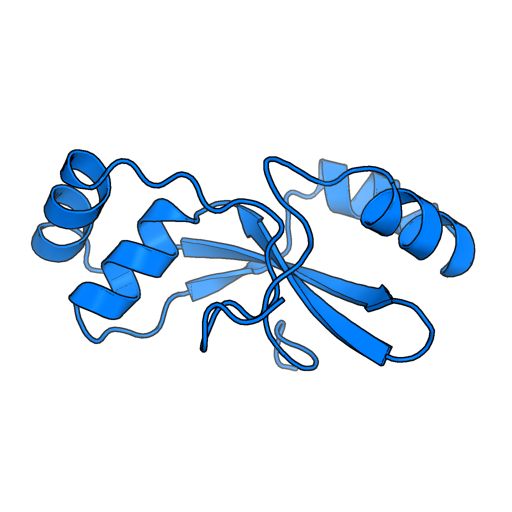 4.588 15.064 1.00 94.06 82 GLU A CA 1
ATOM 643 C C . GLU A 1 82 ? -12.347 5.331 14.016 1.00 94.06 82 GLU A C 1
ATOM 645 O O . GLU A 1 82 ? -12.050 5.267 12.827 1.00 94.06 82 GLU A O 1
ATOM 650 N N . ARG A 1 83 ? -13.337 6.117 14.459 1.00 95.88 83 ARG A N 1
ATOM 651 C CA . ARG A 1 83 ? -14.184 6.935 13.580 1.00 95.88 83 ARG A CA 1
ATOM 652 C C . ARG A 1 83 ? -13.404 8.047 12.877 1.00 95.88 83 ARG A C 1
ATOM 654 O O . ARG A 1 83 ? -13.672 8.349 11.717 1.00 95.88 83 ARG A O 1
ATOM 661 N N . GLU A 1 84 ? -12.464 8.682 13.569 1.00 97.75 84 GLU A N 1
ATOM 662 C CA . GLU A 1 84 ? -11.606 9.712 12.973 1.00 97.75 84 GLU A CA 1
ATOM 663 C C . GLU A 1 84 ? -10.617 9.102 11.978 1.00 97.75 84 GLU A C 1
ATOM 665 O O . GLU A 1 84 ? -10.398 9.676 10.913 1.00 97.75 84 GLU A O 1
ATOM 670 N N . GLN A 1 85 ? -10.070 7.921 12.285 1.00 96.69 85 GLN A N 1
ATOM 671 C CA . GLN A 1 85 ? -9.220 7.179 11.352 1.00 96.69 85 GLN A CA 1
ATOM 672 C C . GLN A 1 85 ? -10.002 6.786 10.096 1.00 96.69 85 GLN A C 1
ATOM 674 O O . GLN A 1 85 ? -9.547 7.037 8.983 1.00 96.69 85 GLN A O 1
ATOM 679 N N . GLU A 1 86 ? -11.201 6.227 10.259 1.00 97.06 86 GLU A N 1
ATOM 680 C CA . GLU A 1 86 ? -12.089 5.888 9.148 1.00 97.06 86 GLU A CA 1
ATOM 681 C C . GLU A 1 86 ? -12.386 7.120 8.280 1.00 97.06 86 GLU A C 1
ATOM 683 O O . GLU A 1 86 ? -12.197 7.082 7.063 1.00 97.06 86 GLU A O 1
ATOM 688 N N . ALA A 1 87 ? -12.779 8.240 8.893 1.00 97.56 87 ALA A N 1
ATOM 689 C CA . ALA A 1 87 ? -13.039 9.482 8.173 1.00 97.56 87 ALA A CA 1
ATOM 690 C C . ALA A 1 87 ? -11.790 10.007 7.444 1.00 97.56 87 ALA A C 1
ATOM 692 O O . ALA A 1 87 ? -11.900 10.473 6.310 1.00 97.56 87 ALA A O 1
ATOM 693 N N . LEU A 1 88 ? -10.605 9.920 8.056 1.00 96.69 88 LEU A N 1
ATOM 694 C CA . LEU A 1 88 ? -9.347 10.298 7.415 1.00 96.69 88 LEU A CA 1
ATOM 695 C C . LEU A 1 88 ? -9.125 9.474 6.143 1.00 96.69 88 LEU A C 1
ATOM 697 O O . LEU A 1 88 ? -8.916 10.049 5.076 1.00 96.69 88 LEU A O 1
ATOM 701 N N . PHE A 1 89 ? -9.200 8.148 6.244 1.00 97.00 89 PHE A N 1
ATOM 702 C CA . PHE A 1 89 ? -8.866 7.257 5.136 1.00 97.00 89 PHE A CA 1
ATOM 703 C C . PHE A 1 89 ? -9.922 7.223 4.032 1.00 97.00 89 PHE A C 1
ATOM 705 O O . PHE A 1 89 ? -9.544 7.048 2.878 1.00 97.00 89 PHE A O 1
ATOM 712 N N . ILE A 1 90 ? -11.205 7.431 4.345 1.00 96.69 90 ILE A N 1
ATOM 713 C CA . ILE A 1 90 ? -12.268 7.560 3.334 1.00 96.69 90 ILE A CA 1
ATOM 714 C C . ILE A 1 90 ? -12.112 8.856 2.532 1.00 96.69 90 ILE A C 1
ATOM 716 O O . ILE A 1 90 ? -12.294 8.847 1.320 1.00 96.69 90 ILE A O 1
ATOM 720 N N . ASN A 1 91 ? -11.785 9.968 3.194 1.00 96.81 91 ASN A N 1
ATOM 721 C CA . ASN A 1 91 ? -11.784 11.282 2.545 1.00 96.81 91 ASN A CA 1
ATOM 722 C C . ASN A 1 91 ? -10.455 11.636 1.861 1.00 96.81 91 ASN A C 1
ATOM 724 O O . ASN A 1 91 ? -10.417 12.571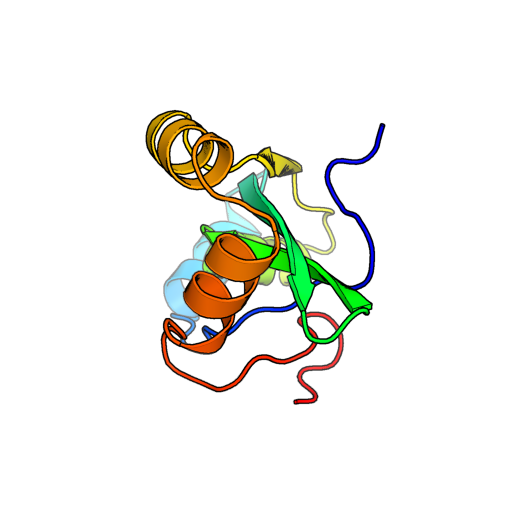 1.067 1.00 96.81 91 ASN A O 1
ATOM 728 N N . ASN A 1 92 ? -9.366 10.929 2.171 1.00 95.75 92 ASN A N 1
ATOM 729 C CA . ASN A 1 92 ? -8.028 11.234 1.657 1.00 95.75 92 ASN A CA 1
ATOM 730 C C . ASN A 1 92 ? -7.504 10.081 0.797 1.00 95.75 92 ASN A C 1
ATOM 732 O O . ASN A 1 92 ? -6.560 9.381 1.165 1.00 95.75 92 ASN A O 1
ATOM 736 N N . VAL A 1 93 ? -8.149 9.886 -0.352 1.00 96.25 93 VAL A N 1
ATOM 737 C CA . VAL A 1 93 ? -7.670 8.995 -1.417 1.00 96.25 93 VAL A CA 1
ATOM 738 C C . VAL A 1 93 ? -6.553 9.657 -2.234 1.00 96.25 93 VAL A C 1
ATOM 740 O O . VAL A 1 93 ? -6.400 10.877 -2.201 1.00 96.25 93 VAL A O 1
ATOM 743 N N . THR A 1 94 ? -5.744 8.858 -2.939 1.00 95.12 94 THR A N 1
ATOM 744 C CA . THR A 1 94 ? -4.560 9.370 -3.655 1.00 95.12 94 THR A CA 1
ATOM 745 C C . THR A 1 94 ? -4.876 9.787 -5.092 1.00 95.12 94 THR A C 1
ATOM 747 O O . THR A 1 94 ? -4.853 10.975 -5.400 1.00 95.12 94 THR A O 1
ATOM 750 N N . ASP A 1 95 ? -5.148 8.830 -5.981 1.00 96.06 95 ASP A N 1
ATOM 751 C CA . ASP A 1 95 ? -5.423 9.084 -7.407 1.00 96.06 95 ASP A CA 1
ATOM 752 C C . ASP A 1 95 ? -6.669 8.348 -7.933 1.00 96.06 95 ASP A C 1
ATOM 754 O O . ASP A 1 95 ? -7.032 8.494 -9.101 1.00 96.06 95 ASP A O 1
ATOM 758 N N . SER A 1 96 ? -7.308 7.536 -7.089 1.00 96.56 96 SER A N 1
ATOM 759 C CA . SER A 1 96 ? -8.455 6.698 -7.427 1.00 96.56 96 SER A CA 1
ATOM 760 C C . SER A 1 96 ? -9.234 6.301 -6.174 1.00 96.56 96 SER A C 1
ATOM 762 O O . SER A 1 96 ? -8.743 6.439 -5.053 1.00 96.56 96 SER A O 1
ATOM 764 N N . ASP A 1 97 ? -10.447 5.781 -6.364 1.00 97.00 97 ASP A N 1
ATOM 765 C CA . ASP A 1 97 ? -11.161 5.079 -5.298 1.00 97.00 97 ASP A CA 1
ATOM 766 C C . ASP A 1 97 ? -10.367 3.855 -4.824 1.00 97.00 97 ASP A C 1
ATOM 768 O O . ASP A 1 97 ? -9.501 3.330 -5.537 1.00 97.00 97 ASP A O 1
ATOM 772 N N . TYR A 1 98 ? -10.667 3.389 -3.610 1.00 97.94 98 TYR A N 1
ATOM 773 C CA . TYR A 1 98 ? -10.060 2.158 -3.121 1.00 97.94 98 TYR A CA 1
ATOM 774 C C . TYR A 1 98 ? -10.393 0.986 -4.037 1.00 97.94 98 TYR A C 1
ATOM 776 O O . TYR A 1 98 ? -11.526 0.826 -4.473 1.00 97.94 98 TYR A O 1
ATOM 784 N N . TYR A 1 99 ? -9.389 0.155 -4.279 1.00 98.06 99 TYR A N 1
ATOM 785 C CA . TYR A 1 99 ? -9.519 -1.090 -5.013 1.00 98.06 99 TYR A CA 1
ATOM 786 C C . TYR A 1 99 ? -8.733 -2.198 -4.318 1.00 98.06 99 TYR A C 1
ATOM 788 O O . TYR A 1 99 ? -7.754 -1.936 -3.610 1.00 98.06 99 TYR A O 1
ATOM 796 N N . TYR A 1 100 ? -9.138 -3.445 -4.537 1.00 97.81 100 TYR A N 1
ATOM 797 C CA . TYR A 1 100 ? -8.406 -4.626 -4.103 1.00 97.81 100 TYR A CA 1
ATOM 798 C C . TYR A 1 100 ? -7.110 -4.749 -4.895 1.00 97.81 100 TYR A C 1
ATOM 800 O O . TYR A 1 100 ? -7.125 -4.927 -6.110 1.00 97.81 100 TYR A O 1
ATOM 808 N N . VAL A 1 101 ? -5.966 -4.692 -4.215 1.00 96.00 101 VAL A N 1
ATOM 809 C CA . VAL A 1 101 ? -4.650 -4.678 -4.878 1.00 96.00 101 VAL A CA 1
ATOM 810 C C . VAL A 1 101 ? -4.385 -5.973 -5.655 1.00 96.00 101 VAL A C 1
ATOM 812 O O . VAL A 1 101 ? -3.680 -5.970 -6.664 1.00 96.00 101 VAL A O 1
ATOM 815 N N . GLU A 1 102 ? -4.971 -7.083 -5.207 1.00 91.62 102 GLU A N 1
ATOM 816 C CA . GLU A 1 102 ? -4.810 -8.385 -5.847 1.00 91.62 102 GLU A CA 1
ATOM 817 C C . GLU A 1 102 ? -5.555 -8.497 -7.183 1.00 91.62 102 GLU A C 1
ATOM 819 O O . GLU A 1 102 ? -4.981 -9.017 -8.139 1.00 91.62 102 GLU A O 1
ATOM 824 N N . THR A 1 103 ? -6.796 -8.002 -7.260 1.00 93.50 103 THR A N 1
ATOM 825 C CA . THR A 1 103 ? -7.677 -8.175 -8.433 1.00 93.50 103 THR A CA 1
ATOM 826 C C . THR A 1 103 ? -7.800 -6.921 -9.296 1.00 93.50 103 THR A C 1
ATOM 828 O O . THR A 1 103 ? -8.107 -7.011 -10.481 1.00 93.50 103 THR A O 1
ATOM 831 N N . GLY A 1 104 ? -7.543 -5.744 -8.728 1.00 92.56 104 GLY A N 1
ATOM 832 C CA . GLY A 1 104 ? -7.754 -4.454 -9.379 1.00 92.56 104 GLY A CA 1
ATOM 833 C C . GLY A 1 104 ? -9.197 -3.939 -9.314 1.00 92.56 104 GLY A C 1
ATOM 834 O O . GLY A 1 104 ? -9.444 -2.834 -9.807 1.00 92.56 104 GLY A O 1
ATOM 835 N N . GLU A 1 105 ? -10.121 -4.699 -8.719 1.00 94.12 105 GLU A N 1
ATOM 836 C CA . GLU A 1 105 ? -11.550 -4.371 -8.596 1.00 94.12 105 GLU A CA 1
ATOM 837 C C . GLU A 1 105 ? -11.785 -3.302 -7.522 1.00 94.12 105 GLU A C 1
ATOM 839 O O . GLU A 1 105 ? -11.159 -3.355 -6.463 1.00 94.12 105 GLU A O 1
ATOM 844 N N . ALA A 1 106 ? -12.659 -2.335 -7.815 1.00 82.44 106 ALA A N 1
ATOM 845 C CA . ALA A 1 106 ? -13.073 -1.266 -6.901 1.00 82.44 106 ALA A CA 1
ATOM 846 C C . ALA A 1 106 ? -14.362 -1.630 -6.154 1.00 82.44 106 ALA A C 1
ATOM 848 O O . ALA A 1 106 ? -15.211 -2.314 -6.772 1.00 82.44 106 ALA A O 1
#

Foldseek 3Di:
DDQWDPFEKALDDDDDVVLLCVCLVPPPAQEWEWHWAQAPNRIGIYRPDRPSSCSSCVVNVHDHDYDHPDPVVCVVLVVDDNVVNNVCVCVDGDHGHMDGPVPRHD

Organism: Klebsiella pneumoniae (NCBI:txid573)

pLDDT: mean 95.77, std 5.19, range [51.78, 98.5]